Protein AF-A0A3D4NUA6-F1 (afdb_monomer_lite)

Foldseek 3Di:
DLDPDDDPVNLVPDDPVVVVLVVLCLDLVSLLVCVLVVVVVVVCVVLVVCVVVVPVVSVVVCVVVVVVVVVVQVCCCVPPPDHSVCCCPVPVSNLSSVVSSLSRVQADDDPQPLLGGAQDPDDDVVCVSVLVCSRVSQCVVVVVDHSVCSVVVCVVCVVVSCVSNVNRD

Sequence (169 aa):
PESRYLSAEQWQGRSLFEQGLHWLNKTVLGRFALGAPLALLALAREELQRLQAVERQAWLMWLSHGALTLLMLAFIARYSVLPVWHYLLLISVPALSIAMIRSYYEHRPHVAPEQRTVINEAAWPWRWLFLNLNLHLVHHDLPGLPWYDLPRAYHARREQWLARSGGFL

Secondary structure (DSSP, 8-state):
-------HHHHHTS-HHHHHHHHHTTSHHHHHHHHHHHHHHHHHHHHHHHHHTT-HHHHHHHHHHHHHHHHHHHHHHHH-SS-HHHIIIIIIHHHHHHHHHHTSS-B---SSGGGSB------HHHHHHTTTGGGHHHHHH-TTS-TTTHHHHHHHTHHHHHHHTTS--

pLDDT: mean 92.11, std 7.34, range [41.5, 98.31]

Radius of gyration: 19.27 Å; chains: 1; bounding box: 49×38×49 Å

Structure (mmCIF, N/CA/C/O backbone):
data_AF-A0A3D4NUA6-F1
#
_entry.id   AF-A0A3D4NUA6-F1
#
loop_
_atom_site.group_PDB
_atom_site.id
_atom_site.type_symbol
_atom_site.label_atom_id
_atom_site.label_alt_id
_atom_site.label_comp_id
_atom_site.label_asym_id
_atom_site.label_entity_id
_atom_site.label_seq_id
_atom_site.pdbx_PDB_ins_code
_atom_site.Cartn_x
_atom_site.Cartn_y
_atom_site.Cartn_z
_atom_site.occupancy
_atom_site.B_iso_or_equiv
_atom_site.auth_seq_id
_atom_site.auth_comp_id
_atom_site.auth_asym_id
_atom_site.auth_atom_id
_atom_site.pdbx_PDB_model_num
ATOM 1 N N . PRO A 1 1 ? -0.016 -5.261 10.899 1.00 41.50 1 PRO A N 1
ATOM 2 C CA . PRO A 1 1 ? -0.532 -4.055 11.590 1.00 41.50 1 PRO A CA 1
ATOM 3 C C . PRO A 1 1 ? -1.217 -3.097 10.592 1.00 41.50 1 PRO A C 1
ATOM 5 O O . PRO A 1 1 ? -0.611 -2.142 10.121 1.00 41.50 1 PRO A O 1
ATOM 8 N N . GLU A 1 2 ? -2.471 -3.374 10.217 1.00 43.09 2 GLU A N 1
ATOM 9 C CA . GLU A 1 2 ? -3.223 -2.521 9.270 1.00 43.09 2 GLU A CA 1
ATOM 10 C C . GLU A 1 2 ? -3.853 -1.285 9.934 1.00 43.09 2 GLU A C 1
ATOM 12 O O . GLU A 1 2 ? -4.272 -0.337 9.267 1.00 43.09 2 GLU A O 1
ATOM 17 N N . SER A 1 3 ? -3.882 -1.254 11.264 1.00 55.44 3 SER A N 1
ATOM 18 C CA . SER A 1 3 ? -4.504 -0.186 12.030 1.00 55.44 3 SER A CA 1
ATOM 19 C C . SER A 1 3 ? -3.514 0.924 12.380 1.00 55.44 3 SER A C 1
ATOM 21 O O . SER A 1 3 ? -2.679 0.773 13.270 1.00 55.44 3 SER A O 1
ATOM 23 N N . ARG A 1 4 ? -3.661 2.083 11.732 1.00 68.56 4 ARG A N 1
ATOM 24 C CA . ARG A 1 4 ? -2.935 3.330 12.051 1.00 68.56 4 ARG A CA 1
ATOM 25 C C . ARG A 1 4 ? -3.572 4.089 13.222 1.00 68.56 4 ARG A C 1
ATOM 27 O O . ARG A 1 4 ? -3.678 5.314 13.181 1.00 68.56 4 ARG A O 1
ATOM 34 N N . TYR A 1 5 ? -4.077 3.367 14.222 1.00 77.44 5 TYR A N 1
ATOM 35 C CA . TYR A 1 5 ? -4.707 3.999 15.376 1.00 77.44 5 TYR A CA 1
ATOM 36 C C . TYR A 1 5 ? -3.646 4.615 16.275 1.00 77.44 5 TYR A C 1
ATOM 38 O O . TYR A 1 5 ? -2.601 4.020 16.522 1.00 77.44 5 TYR A O 1
ATOM 46 N N . LEU A 1 6 ? -3.947 5.817 16.747 1.00 82.56 6 LEU A N 1
ATOM 47 C CA . LEU A 1 6 ? -3.181 6.495 17.775 1.00 82.56 6 LEU A CA 1
ATOM 48 C C . LEU A 1 6 ? -4.034 6.494 19.037 1.00 82.56 6 LEU A C 1
ATOM 50 O O . LEU A 1 6 ? -5.210 6.865 18.977 1.00 82.56 6 LEU A O 1
ATOM 54 N N . SER A 1 7 ? -3.459 6.068 20.160 1.00 85.69 7 SER A N 1
ATOM 55 C CA . SER A 1 7 ? -4.090 6.283 21.461 1.00 85.69 7 SER A CA 1
ATOM 56 C C . SER A 1 7 ? -4.147 7.783 21.774 1.00 85.69 7 SER A C 1
ATOM 58 O O . SER A 1 7 ? -3.407 8.582 21.192 1.00 85.69 7 SER A O 1
ATOM 60 N N . ALA A 1 8 ? -5.016 8.179 22.707 1.00 87.00 8 ALA A N 1
ATOM 61 C CA . ALA A 1 8 ? -5.093 9.570 23.152 1.00 87.00 8 ALA A CA 1
ATOM 62 C C . ALA A 1 8 ? -3.735 10.074 23.674 1.00 87.00 8 ALA A C 1
ATOM 64 O O . ALA A 1 8 ? -3.313 11.176 23.334 1.00 87.00 8 ALA A O 1
ATOM 65 N N . GLU A 1 9 ? -3.013 9.229 24.410 1.00 88.75 9 GLU A N 1
ATOM 66 C CA . GLU A 1 9 ? -1.667 9.507 24.923 1.00 88.75 9 GLU A CA 1
ATOM 67 C C . GLU A 1 9 ? -0.660 9.723 23.783 1.00 88.75 9 GLU A C 1
ATOM 69 O O . GLU A 1 9 ? 0.061 10.719 23.760 1.00 88.75 9 GLU A O 1
ATOM 74 N N . GLN A 1 10 ? -0.655 8.836 22.780 1.00 89.31 10 GLN A N 1
ATOM 75 C CA . GLN A 1 10 ? 0.208 8.968 21.602 1.00 89.31 10 GLN A CA 1
ATOM 76 C C . GLN A 1 10 ? -0.119 10.213 20.776 1.00 89.31 10 GLN A C 1
ATOM 78 O O . GLN A 1 10 ? 0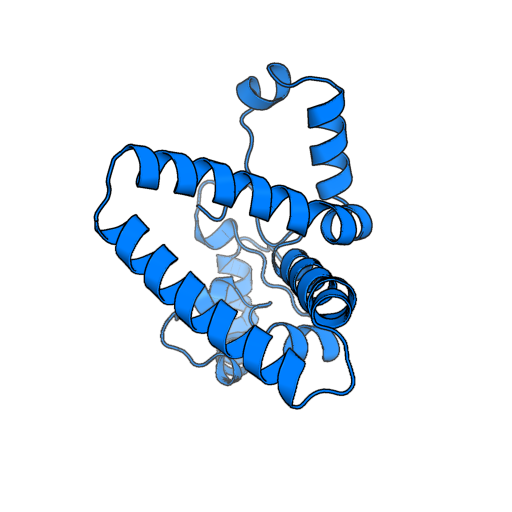.766 10.768 20.129 1.00 89.31 10 GLN A O 1
ATOM 83 N N . TRP A 1 11 ? -1.385 10.633 20.747 1.00 89.62 11 TRP A N 1
ATOM 84 C CA . TRP A 1 11 ? -1.797 11.858 20.072 1.00 89.62 11 TRP A CA 1
ATOM 85 C C . TRP A 1 11 ? -1.315 13.103 20.821 1.00 89.62 11 TRP A C 1
ATOM 87 O O . TRP A 1 11 ? -0.727 13.991 20.209 1.00 89.62 11 TRP A O 1
ATOM 97 N N . GLN A 1 12 ? -1.514 13.147 22.141 1.00 91.25 12 GLN A N 1
ATOM 98 C CA . GLN A 1 12 ? -1.099 14.268 22.989 1.00 91.25 12 GLN A CA 1
ATOM 99 C C . GLN A 1 12 ? 0.425 14.437 23.034 1.00 91.25 12 GLN A C 1
ATOM 101 O O . GLN A 1 12 ? 0.907 15.564 23.093 1.00 91.25 12 GLN A O 1
ATOM 106 N N . GLY A 1 13 ? 1.184 13.341 22.944 1.00 90.94 13 GLY A N 1
ATOM 107 C CA . GLY A 1 13 ? 2.649 13.371 22.894 1.00 90.94 13 GLY A CA 1
ATOM 108 C C . GLY A 1 13 ? 3.253 13.820 21.555 1.00 90.94 13 GLY A C 1
ATOM 109 O O . GLY A 1 13 ? 4.472 13.948 21.462 1.00 90.94 13 GLY A O 1
ATOM 110 N N . ARG A 1 14 ? 2.444 14.039 20.508 1.00 91.50 14 ARG A N 1
ATOM 111 C CA . ARG A 1 14 ? 2.922 14.455 19.177 1.00 91.50 14 ARG A CA 1
ATOM 112 C C . ARG A 1 14 ? 2.960 15.966 19.023 1.00 91.50 14 ARG A C 1
ATOM 114 O O . ARG A 1 14 ? 2.077 16.680 19.497 1.00 91.50 14 ARG A O 1
ATOM 121 N N . SER A 1 15 ? 3.931 16.437 18.249 1.00 93.44 15 SER A N 1
ATOM 122 C CA . SER A 1 15 ? 4.027 17.847 17.866 1.00 93.44 15 SER A CA 1
ATOM 123 C C . SER A 1 15 ? 2.818 18.299 17.035 1.00 93.44 15 SER A C 1
ATOM 125 O O . SER A 1 15 ? 2.184 17.499 16.341 1.00 93.44 15 SER A O 1
ATOM 127 N N . LEU A 1 16 ? 2.527 19.605 17.039 1.00 91.81 16 LEU A N 1
ATOM 128 C CA . LEU A 1 16 ? 1.453 20.185 16.217 1.00 91.81 16 LEU A CA 1
ATOM 129 C C . LEU A 1 16 ? 1.632 19.878 14.722 1.00 91.81 16 LEU A C 1
ATOM 131 O O . LEU A 1 16 ? 0.654 19.656 14.012 1.00 91.81 16 LEU A O 1
ATOM 135 N N . PHE A 1 17 ? 2.881 19.805 14.256 1.00 92.69 17 PHE A N 1
ATOM 136 C CA . PHE A 1 17 ? 3.202 19.425 12.883 1.00 92.69 17 PHE A CA 1
ATOM 137 C C . PHE A 1 17 ? 2.781 17.983 12.570 1.00 92.69 17 PHE A C 1
ATOM 139 O O . PHE A 1 17 ? 2.104 17.736 11.573 1.00 92.69 17 PHE A O 1
ATOM 146 N N . GLU A 1 18 ? 3.126 17.025 13.433 1.00 90.00 18 GLU A N 1
ATOM 147 C CA . GLU A 1 18 ? 2.739 15.624 13.245 1.00 90.00 18 GLU A CA 1
ATOM 148 C C . GLU A 1 18 ? 1.225 15.434 13.330 1.00 90.00 18 GLU A C 1
ATOM 150 O O . GLU A 1 18 ? 0.655 14.684 12.538 1.00 90.00 18 GLU A O 1
ATOM 155 N N . GLN A 1 19 ? 0.564 16.123 14.262 1.00 90.88 19 GLN A N 1
ATOM 156 C CA . GLN A 1 19 ? -0.894 16.125 14.352 1.00 90.88 19 GLN A CA 1
ATOM 157 C C . GLN A 1 19 ? -1.523 16.665 13.058 1.00 90.88 19 GLN A C 1
ATOM 159 O O . GLN A 1 19 ? -2.429 16.035 12.509 1.00 90.88 19 GLN A O 1
ATOM 164 N N . GLY A 1 20 ? -1.002 17.773 12.520 1.00 92.38 20 GLY A N 1
ATOM 165 C CA . GLY A 1 20 ? -1.422 18.331 11.233 1.00 92.38 20 GLY A CA 1
ATOM 166 C C . GLY A 1 20 ? -1.222 17.359 10.067 1.00 92.38 20 GLY A C 1
ATOM 167 O O . GLY A 1 20 ? -2.115 17.197 9.237 1.00 92.38 20 GLY A O 1
ATOM 168 N N . LEU A 1 21 ? -0.098 16.640 10.041 1.00 91.19 21 LEU A N 1
ATOM 169 C CA . LEU A 1 21 ? 0.196 15.636 9.020 1.00 91.19 21 LEU A CA 1
ATOM 170 C C . LEU A 1 21 ? -0.794 14.462 9.065 1.00 91.19 21 LEU A C 1
ATOM 172 O O . LEU A 1 21 ? -1.287 14.021 8.025 1.00 91.19 21 LEU A O 1
ATOM 176 N N . HIS A 1 22 ? -1.138 13.984 10.265 1.00 88.81 22 HIS A N 1
ATOM 177 C CA . HIS A 1 22 ? -2.156 12.944 10.449 1.00 88.81 22 HIS A CA 1
ATOM 178 C C . HIS A 1 22 ? -3.553 13.422 10.064 1.00 88.81 22 HIS A C 1
ATOM 180 O O . HIS A 1 22 ? -4.298 12.664 9.444 1.00 88.81 22 HIS A O 1
ATOM 186 N N . TRP A 1 23 ? -3.901 14.669 10.384 1.00 90.12 23 TRP A N 1
ATOM 187 C CA . TRP A 1 23 ? -5.151 15.287 9.945 1.00 90.12 23 TRP A CA 1
ATOM 188 C C . TRP A 1 23 ? -5.234 15.385 8.425 1.00 90.12 23 TRP A C 1
ATOM 190 O O . TRP A 1 23 ? -6.226 14.959 7.836 1.00 90.12 23 TRP A O 1
ATOM 200 N N . LEU A 1 24 ? -4.176 15.861 7.770 1.00 91.06 24 LEU A N 1
ATOM 201 C CA . LEU A 1 24 ? -4.134 15.955 6.316 1.00 91.06 24 LEU A CA 1
ATOM 202 C C . LEU A 1 24 ? -4.232 14.564 5.673 1.00 91.06 24 LEU A C 1
ATOM 204 O O . LEU A 1 24 ? -5.000 14.373 4.734 1.00 91.06 24 LEU A O 1
ATOM 208 N N . ASN A 1 25 ? -3.563 13.557 6.238 1.00 89.81 25 ASN A N 1
ATOM 209 C CA . ASN A 1 25 ? -3.645 12.160 5.797 1.00 89.81 25 ASN A CA 1
ATOM 210 C C . ASN A 1 25 ? -5.037 11.511 6.004 1.00 89.81 25 ASN A C 1
ATOM 212 O O . ASN A 1 25 ? -5.292 10.431 5.465 1.00 89.81 25 ASN A O 1
ATOM 216 N N . LYS A 1 26 ? -5.942 12.148 6.766 1.00 88.56 26 LYS A N 1
ATOM 217 C CA . LYS A 1 26 ? -7.371 11.791 6.855 1.00 88.56 26 LYS A CA 1
ATOM 218 C C . LYS A 1 26 ? -8.228 12.454 5.772 1.00 88.56 26 LYS A C 1
ATOM 220 O O . LYS A 1 26 ? -9.421 12.191 5.699 1.00 88.56 26 LYS A O 1
ATOM 225 N N . THR A 1 27 ? -7.658 13.249 4.876 1.00 91.38 27 THR A N 1
ATOM 226 C CA . THR A 1 27 ? -8.345 13.710 3.656 1.00 91.38 27 THR 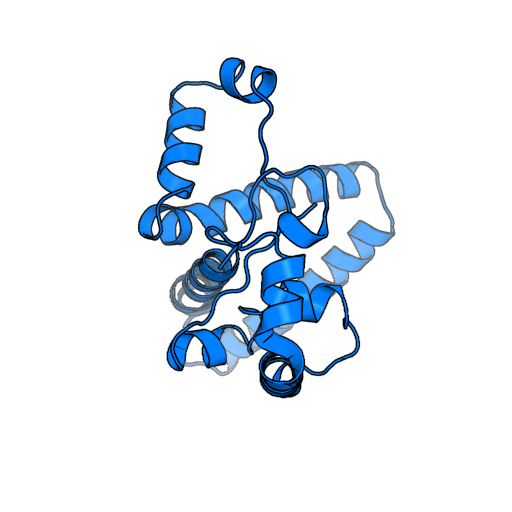A CA 1
ATOM 227 C C . THR A 1 27 ? -7.946 12.836 2.468 1.00 91.38 27 THR A C 1
ATOM 229 O O . THR A 1 27 ? -6.848 12.283 2.465 1.00 91.38 27 THR A O 1
ATOM 232 N N . VAL A 1 28 ? -8.796 12.713 1.443 1.00 89.50 28 VAL A N 1
ATOM 233 C CA . VAL A 1 28 ? -8.463 11.940 0.226 1.00 89.50 28 VAL A CA 1
ATOM 234 C C . VAL A 1 28 ? -7.213 12.504 -0.456 1.00 89.50 28 VAL A C 1
ATOM 236 O O . VAL A 1 28 ? -6.279 11.761 -0.750 1.00 89.50 28 VAL A O 1
ATOM 239 N N . LEU A 1 29 ? -7.161 13.825 -0.654 1.00 91.12 29 LEU A N 1
ATOM 240 C CA . LEU A 1 29 ? -6.029 14.494 -1.303 1.00 91.12 29 LEU A CA 1
ATOM 241 C C . LEU A 1 29 ? -4.747 14.374 -0.479 1.00 91.12 29 LEU A C 1
ATOM 243 O O . LEU A 1 29 ? -3.687 14.059 -1.017 1.00 91.12 29 LEU A O 1
ATOM 247 N N . GLY A 1 30 ? -4.838 14.565 0.836 1.00 92.19 30 GLY A N 1
ATOM 248 C CA . GLY A 1 30 ? -3.688 14.392 1.711 1.00 92.19 30 GLY A CA 1
ATOM 249 C C . GLY A 1 30 ? -3.230 12.938 1.785 1.00 92.19 30 GLY A C 1
ATOM 250 O O . GLY A 1 30 ? -2.031 12.690 1.774 1.00 92.19 30 GLY A O 1
ATOM 251 N N . ARG A 1 31 ? -4.142 11.959 1.764 1.00 90.88 31 ARG A N 1
ATOM 252 C CA . ARG A 1 31 ? -3.797 10.532 1.677 1.00 90.88 31 ARG A CA 1
ATOM 253 C C . ARG A 1 31 ? -3.096 10.193 0.365 1.00 90.88 31 ARG A C 1
ATOM 255 O O . ARG A 1 31 ? -2.138 9.425 0.381 1.00 90.88 31 ARG A O 1
ATOM 262 N N . PHE A 1 32 ? -3.542 10.771 -0.744 1.00 91.81 32 PHE A N 1
ATOM 263 C CA . PHE A 1 32 ? -2.911 10.603 -2.049 1.00 91.81 32 PHE A CA 1
ATOM 264 C C . PHE A 1 32 ? -1.493 11.198 -2.076 1.00 91.81 32 PHE A C 1
ATOM 266 O O . PHE A 1 32 ? -0.553 10.531 -2.502 1.00 91.81 32 PHE A O 1
ATOM 273 N N . ALA A 1 33 ? -1.308 12.418 -1.563 1.00 91.69 33 ALA A N 1
ATOM 274 C CA . ALA A 1 33 ? -0.012 13.100 -1.586 1.00 91.69 33 ALA A CA 1
ATOM 275 C C . ALA A 1 33 ? 0.980 12.571 -0.532 1.00 91.69 33 ALA A C 1
ATOM 277 O O . ALA A 1 33 ? 2.162 12.387 -0.813 1.00 91.69 33 ALA A O 1
ATOM 278 N N . LEU A 1 34 ? 0.510 12.324 0.693 1.00 91.06 34 LEU A N 1
ATOM 279 C CA . LEU A 1 34 ? 1.356 12.027 1.855 1.00 91.06 34 LEU A CA 1
ATOM 280 C C . LEU A 1 34 ? 1.342 10.561 2.262 1.00 91.06 34 LEU A C 1
ATOM 282 O O . LEU A 1 34 ? 2.247 10.115 2.965 1.00 91.06 34 LEU A O 1
ATOM 286 N N . GLY A 1 35 ? 0.335 9.797 1.840 1.00 89.00 35 GLY A N 1
ATOM 287 C CA . GLY A 1 35 ? 0.187 8.408 2.249 1.00 89.00 35 GLY A CA 1
ATOM 288 C C . GLY A 1 35 ? 1.386 7.552 1.853 1.00 89.00 35 GLY A C 1
ATOM 289 O O . GLY A 1 35 ? 1.874 6.784 2.680 1.00 89.00 35 GLY A O 1
ATOM 290 N N . ALA A 1 36 ? 1.870 7.715 0.618 1.00 90.56 36 ALA A N 1
ATOM 291 C CA . ALA A 1 36 ? 3.017 6.988 0.084 1.00 90.56 36 ALA A CA 1
ATOM 292 C C . ALA A 1 36 ? 4.316 7.343 0.837 1.00 90.56 36 ALA A C 1
ATOM 294 O O . ALA A 1 36 ? 4.924 6.433 1.403 1.00 90.56 36 ALA A O 1
ATOM 295 N N . PRO A 1 37 ? 4.711 8.631 0.954 1.00 91.19 37 PRO A N 1
ATOM 296 C CA . PRO A 1 37 ? 5.875 9.021 1.751 1.00 91.19 37 PRO A CA 1
ATOM 297 C C . PRO A 1 37 ? 5.817 8.527 3.200 1.00 91.19 37 PRO A C 1
ATOM 299 O O . PRO A 1 37 ? 6.794 7.983 3.705 1.00 91.19 37 PRO A O 1
ATOM 302 N N . LEU A 1 38 ? 4.666 8.656 3.868 1.00 89.81 38 LEU A N 1
ATOM 303 C CA . LEU A 1 38 ? 4.495 8.200 5.249 1.00 89.81 38 LEU A CA 1
ATOM 304 C C . LEU A 1 38 ? 4.659 6.684 5.394 1.00 89.81 38 LEU A C 1
ATOM 306 O O . LEU A 1 38 ? 5.305 6.227 6.336 1.00 89.81 38 LEU A O 1
ATOM 310 N N . ALA A 1 39 ? 4.083 5.909 4.472 1.00 88.69 39 ALA A N 1
ATOM 311 C CA . ALA A 1 39 ? 4.200 4.456 4.476 1.00 88.69 39 ALA A CA 1
ATOM 312 C C . ALA A 1 39 ? 5.644 4.004 4.219 1.00 88.69 39 ALA A C 1
ATOM 314 O O . ALA A 1 39 ? 6.141 3.137 4.932 1.00 88.69 39 ALA A O 1
ATOM 315 N N . LEU A 1 40 ? 6.332 4.628 3.258 1.00 91.44 40 LEU A N 1
ATOM 316 C CA . LEU A 1 40 ? 7.731 4.331 2.953 1.00 91.44 40 LEU A CA 1
ATOM 317 C C . LEU A 1 40 ? 8.661 4.691 4.113 1.00 91.44 40 LEU A C 1
ATOM 319 O O . LEU A 1 40 ? 9.561 3.921 4.422 1.00 91.44 40 LEU A O 1
ATOM 323 N N . LEU A 1 41 ? 8.432 5.819 4.793 1.00 92.19 41 LEU A N 1
ATOM 324 C CA . LEU A 1 41 ? 9.211 6.196 5.975 1.00 92.19 41 LEU A CA 1
ATOM 325 C C . LEU A 1 41 ? 9.005 5.219 7.136 1.00 92.19 41 LEU A C 1
ATOM 327 O O . LEU A 1 41 ? 9.965 4.890 7.830 1.00 92.19 41 LEU A O 1
ATOM 331 N N . ALA A 1 42 ? 7.771 4.759 7.358 1.00 90.12 42 ALA A N 1
ATOM 332 C CA . ALA A 1 42 ? 7.484 3.750 8.374 1.00 90.12 42 ALA A CA 1
ATOM 333 C C . ALA A 1 42 ? 8.179 2.419 8.045 1.00 90.12 42 ALA A C 1
ATOM 335 O O . ALA A 1 42 ? 8.901 1.895 8.890 1.00 90.12 42 ALA A O 1
ATOM 336 N N . LEU A 1 43 ? 8.041 1.948 6.800 1.00 92.56 43 LEU A N 1
ATOM 337 C CA . LEU A 1 43 ? 8.702 0.742 6.300 1.00 92.56 43 LEU A CA 1
ATOM 338 C C . LEU A 1 43 ? 10.226 0.842 6.431 1.00 92.56 43 LEU A C 1
ATOM 340 O O . LEU A 1 43 ? 10.857 -0.066 6.954 1.00 92.56 43 LEU A O 1
ATOM 344 N N . ALA A 1 44 ? 10.822 1.956 6.000 1.00 94.50 44 ALA A N 1
ATOM 345 C CA . ALA A 1 44 ? 12.267 2.151 6.042 1.00 94.50 44 ALA A CA 1
ATOM 346 C C . ALA A 1 44 ? 12.816 2.101 7.474 1.00 94.50 44 ALA A C 1
ATOM 348 O O . ALA A 1 44 ? 13.887 1.545 7.693 1.00 94.50 44 ALA A O 1
ATOM 349 N N . ARG A 1 45 ? 12.090 2.657 8.454 1.00 94.94 45 ARG A N 1
ATOM 350 C CA . ARG A 1 45 ? 12.491 2.599 9.869 1.00 94.94 45 ARG A CA 1
ATOM 351 C C . ARG A 1 45 ? 12.441 1.176 10.415 1.00 94.94 45 ARG A C 1
ATOM 353 O O . ARG A 1 45 ? 13.406 0.751 11.040 1.00 94.94 45 ARG A O 1
ATOM 360 N N . GLU A 1 46 ? 11.340 0.466 10.176 1.00 92.94 46 GLU A N 1
ATOM 361 C CA . GLU A 1 46 ? 11.156 -0.918 10.632 1.00 92.94 46 GLU A CA 1
ATOM 362 C C . GLU A 1 46 ? 12.210 -1.842 10.011 1.00 92.94 46 GLU A C 1
ATOM 364 O O . GLU A 1 46 ? 12.916 -2.563 10.709 1.00 92.94 46 GLU A O 1
ATOM 369 N N . GLU A 1 47 ? 12.404 -1.751 8.700 1.00 95.12 47 GLU A N 1
ATOM 370 C CA . GLU A 1 47 ? 13.353 -2.597 7.983 1.00 95.12 47 GLU A CA 1
ATOM 371 C C . GLU A 1 47 ? 14.811 -2.262 8.314 1.00 95.12 47 GLU A C 1
ATOM 373 O O . GLU A 1 47 ? 15.634 -3.168 8.436 1.00 95.12 47 GLU A O 1
ATOM 378 N N . LEU A 1 48 ? 15.144 -0.987 8.551 1.00 95.88 48 LEU A N 1
ATOM 379 C CA . LEU A 1 48 ? 16.476 -0.610 9.022 1.00 95.88 48 LEU A CA 1
ATOM 380 C C . LEU A 1 48 ? 16.787 -1.245 10.382 1.00 95.88 48 LEU A C 1
ATOM 382 O O . LEU A 1 48 ? 17.881 -1.778 10.557 1.00 95.88 48 LEU A O 1
ATOM 386 N N . GLN A 1 49 ? 15.834 -1.234 11.319 1.00 96.25 49 GLN A N 1
ATOM 387 C CA . GLN A 1 49 ? 16.003 -1.878 12.626 1.00 96.25 49 GLN A CA 1
ATOM 388 C C . GLN A 1 49 ? 16.252 -3.384 12.480 1.00 96.25 49 GLN A C 1
ATOM 390 O O . GLN A 1 49 ? 17.170 -3.918 13.099 1.00 96.25 49 GLN A O 1
ATOM 395 N N . ARG A 1 50 ? 15.495 -4.059 11.609 1.00 96.31 50 ARG A N 1
ATOM 396 C CA . ARG A 1 50 ? 15.656 -5.497 11.337 1.00 96.31 50 ARG A CA 1
ATOM 397 C C . ARG A 1 50 ? 17.004 -5.833 10.695 1.00 96.31 50 ARG A C 1
ATOM 399 O O . ARG A 1 50 ? 17.651 -6.811 11.069 1.00 96.31 50 ARG A O 1
ATOM 406 N N . LEU A 1 51 ? 17.465 -5.007 9.754 1.00 95.56 51 LEU A N 1
ATOM 407 C CA . LEU A 1 51 ? 18.778 -5.166 9.121 1.00 95.56 51 LEU A CA 1
ATOM 408 C C . LEU A 1 51 ? 19.924 -4.921 10.112 1.00 95.56 51 LEU A C 1
ATOM 410 O O . LEU A 1 51 ? 20.897 -5.679 10.107 1.00 95.56 51 LEU A O 1
ATOM 414 N N . GLN A 1 52 ? 19.796 -3.912 10.982 1.00 96.56 52 GLN A N 1
ATOM 415 C CA . GLN A 1 52 ? 20.743 -3.625 12.068 1.00 96.56 52 GLN A CA 1
ATOM 416 C C . GLN A 1 52 ? 20.795 -4.752 13.104 1.00 96.56 52 GLN A C 1
ATOM 418 O O . GLN A 1 52 ? 21.871 -5.070 13.603 1.00 96.56 52 GLN A O 1
ATOM 423 N N . ALA A 1 53 ? 19.660 -5.399 13.375 1.00 96.75 53 ALA A N 1
ATOM 424 C CA . ALA A 1 53 ? 19.575 -6.605 14.196 1.00 96.75 53 ALA A CA 1
ATOM 425 C C . ALA A 1 53 ? 20.126 -7.866 13.494 1.00 96.75 53 ALA A C 1
ATOM 427 O O . ALA A 1 53 ? 20.104 -8.952 14.070 1.00 96.75 53 ALA A O 1
ATOM 428 N N . VAL A 1 54 ? 20.637 -7.735 12.261 1.00 95.25 54 VAL A N 1
ATOM 429 C CA . VAL A 1 54 ? 21.208 -8.823 11.450 1.00 95.25 54 VAL A CA 1
ATOM 430 C C . VAL A 1 54 ? 20.205 -9.964 11.248 1.00 95.25 54 VAL A C 1
ATOM 432 O O . VAL A 1 54 ? 20.549 -11.145 11.175 1.00 95.25 54 VAL A O 1
ATOM 435 N N . GLU A 1 55 ? 18.924 -9.621 11.109 1.00 97.25 55 GLU A N 1
ATOM 436 C CA . GLU A 1 55 ? 17.905 -10.609 10.789 1.00 97.25 55 GLU A CA 1
ATOM 437 C C . GLU A 1 55 ? 18.151 -11.181 9.391 1.00 97.25 55 GLU A C 1
ATOM 439 O O . GLU A 1 55 ? 17.989 -10.505 8.371 1.00 97.25 55 GLU A O 1
ATOM 444 N N . ARG A 1 56 ? 18.503 -12.470 9.325 1.00 96.25 56 ARG A N 1
ATOM 445 C CA . ARG A 1 56 ? 18.785 -13.162 8.057 1.00 96.25 56 ARG A CA 1
ATOM 446 C C . ARG A 1 56 ? 17.634 -13.036 7.058 1.00 96.25 56 ARG A C 1
ATOM 448 O O . ARG A 1 56 ? 17.875 -12.883 5.864 1.00 96.25 56 ARG A O 1
ATOM 455 N N . GLN A 1 57 ? 16.392 -13.095 7.536 1.00 96.62 57 GLN A N 1
ATOM 456 C CA . GLN A 1 57 ? 15.211 -12.962 6.686 1.00 96.62 57 GLN A CA 1
ATOM 457 C C . GLN A 1 57 ? 15.122 -11.573 6.037 1.00 96.62 57 GLN A C 1
ATOM 459 O O . GLN A 1 57 ? 14.835 -11.495 4.843 1.00 96.62 57 GLN A O 1
ATOM 464 N N . ALA A 1 58 ? 15.393 -10.499 6.787 1.00 96.31 58 ALA A N 1
ATOM 465 C CA . ALA A 1 58 ? 15.378 -9.134 6.261 1.00 96.31 58 ALA A CA 1
ATOM 466 C C . ALA A 1 58 ? 16.459 -8.951 5.187 1.00 96.31 58 ALA A C 1
ATOM 468 O O . ALA A 1 58 ? 16.175 -8.457 4.099 1.00 96.31 58 ALA A O 1
ATOM 469 N N . TRP A 1 59 ? 17.673 -9.452 5.440 1.00 97.56 59 TRP A N 1
ATOM 470 C CA . TRP A 1 59 ? 18.760 -9.425 4.458 1.00 97.56 59 TRP A CA 1
ATOM 471 C C . TRP A 1 59 ? 18.427 -10.195 3.179 1.00 97.56 59 TRP A C 1
ATOM 473 O O . TRP A 1 59 ? 18.609 -9.667 2.085 1.00 97.56 59 TRP A O 1
ATOM 483 N N . LEU A 1 60 ? 17.903 -11.420 3.287 1.00 97.44 60 LEU A N 1
ATOM 484 C CA . LEU A 1 60 ? 17.506 -12.210 2.116 1.00 97.44 60 LEU A CA 1
ATOM 485 C C . LEU A 1 60 ? 16.411 -11.511 1.301 1.00 97.44 60 LEU A C 1
ATOM 487 O O . LEU A 1 60 ? 16.484 -11.472 0.070 1.00 97.44 60 LEU A O 1
ATOM 491 N N . MET A 1 61 ? 15.418 -10.933 1.979 1.00 96.88 61 MET A N 1
ATOM 492 C CA . MET A 1 61 ? 14.345 -10.186 1.331 1.00 96.88 61 MET A CA 1
ATOM 493 C C . MET A 1 61 ? 14.893 -8.957 0.596 1.00 96.88 61 MET A C 1
ATOM 495 O O . MET A 1 61 ? 14.651 -8.818 -0.599 1.00 96.88 61 MET A O 1
ATOM 499 N N . TRP A 1 62 ? 15.704 -8.118 1.244 1.00 97.31 62 TRP A N 1
ATOM 500 C CA . TRP A 1 62 ? 16.225 -6.899 0.618 1.00 97.31 62 TRP A CA 1
ATOM 501 C C . TRP A 1 62 ? 17.264 -7.155 -0.470 1.00 97.31 62 TRP A C 1
ATOM 503 O O . TRP A 1 62 ? 17.275 -6.437 -1.468 1.00 97.31 62 TRP A O 1
ATOM 513 N N . LEU A 1 63 ? 18.102 -8.187 -0.339 1.00 97.56 63 LEU A N 1
ATOM 514 C CA . LEU A 1 63 ? 19.043 -8.570 -1.395 1.00 97.56 63 LEU A CA 1
A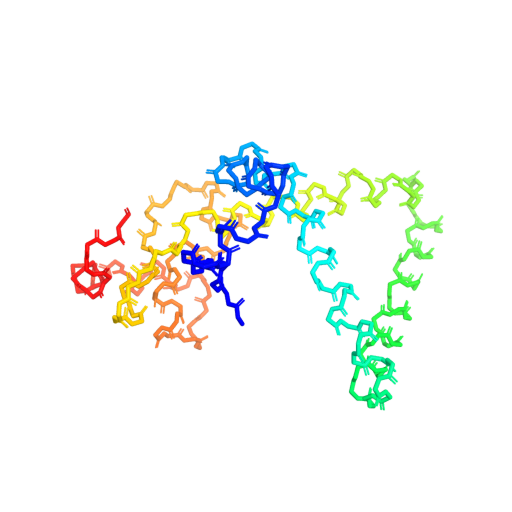TOM 515 C C . LEU A 1 63 ? 18.304 -9.084 -2.633 1.00 97.56 63 LEU A C 1
ATOM 517 O O . LEU A 1 63 ? 18.611 -8.662 -3.747 1.00 97.56 63 LEU A O 1
ATOM 521 N N . SER A 1 64 ? 17.307 -9.955 -2.447 1.00 98.00 64 SER A N 1
ATOM 522 C CA . SER A 1 64 ? 16.496 -10.457 -3.563 1.00 98.00 64 SER A CA 1
ATOM 523 C C . SER A 1 64 ? 15.667 -9.343 -4.207 1.00 98.00 64 SER A C 1
ATOM 525 O O . SER A 1 64 ? 15.696 -9.185 -5.428 1.00 98.00 64 SER A O 1
ATOM 527 N N . HIS A 1 65 ? 15.004 -8.509 -3.403 1.00 97.12 65 HIS A N 1
ATOM 528 C CA . HIS A 1 65 ? 14.256 -7.350 -3.881 1.00 97.12 65 HIS A CA 1
ATOM 529 C C . HIS A 1 65 ? 15.153 -6.352 -4.626 1.00 97.12 65 HIS A C 1
ATOM 531 O O . HIS A 1 65 ? 14.797 -5.899 -5.715 1.00 97.12 65 HIS A O 1
ATOM 537 N N . GLY A 1 66 ? 16.330 -6.041 -4.077 1.00 97.69 66 GLY A N 1
ATOM 538 C CA . GLY A 1 66 ? 17.309 -5.145 -4.686 1.00 97.69 66 GLY A CA 1
ATOM 539 C C . GLY A 1 66 ? 17.817 -5.675 -6.024 1.00 97.69 66 GLY A C 1
ATOM 540 O O . GLY A 1 66 ? 17.812 -4.939 -7.008 1.00 97.69 66 GLY A O 1
ATOM 541 N N . ALA A 1 67 ? 18.172 -6.960 -6.099 1.00 98.31 67 ALA A N 1
ATOM 542 C CA . ALA A 1 67 ? 18.624 -7.592 -7.337 1.00 98.31 67 ALA A CA 1
ATOM 543 C C . ALA A 1 67 ? 17.548 -7.554 -8.436 1.00 98.31 67 ALA A C 1
ATOM 545 O O . ALA A 1 67 ? 17.830 -7.144 -9.563 1.00 98.31 67 ALA A O 1
ATOM 546 N N . LEU A 1 68 ? 16.304 -7.922 -8.107 1.00 98.25 68 LEU A N 1
ATOM 547 C CA . LEU A 1 68 ? 15.188 -7.890 -9.058 1.00 98.25 68 LEU A CA 1
ATOM 548 C C . LEU A 1 68 ? 14.845 -6.462 -9.494 1.00 98.25 68 LEU A C 1
ATOM 550 O O . LEU A 1 68 ? 14.608 -6.218 -10.676 1.00 98.25 68 LEU A O 1
ATOM 554 N N . THR A 1 69 ? 14.869 -5.511 -8.560 1.00 97.06 69 THR A N 1
ATOM 555 C CA . THR A 1 69 ? 14.632 -4.095 -8.859 1.00 97.06 69 THR A CA 1
ATOM 556 C C . THR A 1 69 ? 15.710 -3.553 -9.789 1.00 97.06 69 THR A C 1
ATOM 558 O O . THR A 1 69 ? 15.382 -2.940 -10.799 1.00 97.06 69 THR A O 1
ATOM 561 N N . LEU A 1 70 ? 16.989 -3.824 -9.521 1.00 97.88 70 LEU A N 1
ATOM 562 C CA . LEU A 1 70 ? 18.085 -3.402 -10.395 1.00 97.88 70 LEU A CA 1
ATOM 563 C C . LEU A 1 70 ? 17.971 -4.015 -11.792 1.00 97.88 70 LEU A C 1
ATOM 565 O O . LEU A 1 70 ? 18.137 -3.298 -12.776 1.00 97.88 70 LEU A O 1
ATOM 569 N N . LEU A 1 71 ? 17.632 -5.304 -11.892 1.00 98.06 71 LEU A N 1
ATOM 570 C CA . LEU A 1 71 ? 17.409 -5.968 -13.176 1.00 98.06 71 LEU A CA 1
ATOM 571 C C . LEU A 1 71 ? 16.260 -5.310 -13.957 1.00 98.06 71 LEU A C 1
ATOM 573 O O . LEU A 1 71 ? 16.410 -5.014 -15.142 1.00 98.06 71 LEU A O 1
ATOM 577 N N . MET A 1 72 ? 15.138 -5.032 -13.290 1.00 96.69 72 MET A N 1
ATOM 578 C CA . MET A 1 72 ? 13.993 -4.337 -13.883 1.00 96.69 72 MET A CA 1
ATOM 579 C C . MET A 1 72 ? 14.372 -2.924 -14.351 1.00 96.69 72 MET A C 1
ATOM 581 O O . MET A 1 72 ? 14.054 -2.544 -15.477 1.00 96.69 72 MET A O 1
ATOM 585 N N . LEU A 1 73 ? 15.068 -2.138 -13.522 1.00 96.56 73 LEU A N 1
ATOM 586 C CA . LEU A 1 73 ? 15.474 -0.775 -13.879 1.00 96.56 73 LEU A CA 1
ATOM 587 C C . LEU A 1 73 ? 16.505 -0.773 -15.016 1.00 96.56 73 LEU A C 1
ATOM 589 O O . LEU A 1 73 ? 16.424 0.083 -15.894 1.00 96.56 73 LEU A O 1
ATOM 593 N N . ALA A 1 74 ? 17.424 -1.742 -15.053 1.00 97.50 74 ALA A N 1
ATOM 594 C CA . ALA A 1 74 ? 18.363 -1.924 -16.159 1.00 97.50 74 ALA A CA 1
ATOM 595 C C . ALA A 1 74 ? 17.640 -2.298 -17.462 1.00 97.50 74 ALA A C 1
ATOM 597 O O . ALA A 1 74 ? 17.967 -1.767 -18.523 1.00 97.50 74 ALA A O 1
ATOM 598 N N . PHE A 1 75 ? 16.621 -3.158 -17.386 1.00 96.94 75 PHE A N 1
ATOM 599 C CA . PHE A 1 75 ? 15.772 -3.487 -18.529 1.00 96.94 75 PHE A CA 1
ATOM 600 C C . PHE A 1 75 ? 15.050 -2.243 -19.065 1.00 96.94 75 PHE A C 1
ATOM 602 O O . PHE A 1 75 ? 15.116 -1.961 -20.260 1.00 96.94 75 PHE A O 1
ATOM 609 N N . ILE A 1 76 ? 14.435 -1.448 -18.184 1.00 95.62 76 ILE A N 1
ATOM 610 C CA . ILE A 1 76 ? 13.793 -0.180 -18.560 1.00 95.62 76 ILE A CA 1
ATOM 611 C C . ILE A 1 76 ? 14.817 0.763 -19.195 1.00 95.62 76 ILE A C 1
ATOM 613 O O . ILE A 1 76 ? 14.573 1.271 -20.282 1.00 95.62 76 ILE A O 1
ATOM 617 N N . ALA A 1 77 ? 15.985 0.945 -18.577 1.00 96.62 77 ALA A N 1
ATOM 618 C CA . ALA A 1 77 ? 17.036 1.813 -19.105 1.00 96.62 77 ALA A CA 1
ATOM 619 C C . ALA A 1 77 ? 17.513 1.394 -20.504 1.00 96.62 77 ALA A C 1
ATOM 621 O O . ALA A 1 77 ? 17.887 2.245 -21.307 1.00 96.62 77 ALA A O 1
ATOM 622 N N . ARG A 1 78 ? 17.530 0.086 -20.791 1.00 97.00 78 ARG A N 1
ATOM 623 C CA . ARG A 1 78 ? 18.068 -0.457 -22.041 1.00 97.00 78 ARG A CA 1
ATOM 624 C C . ARG A 1 78 ? 17.059 -0.496 -23.185 1.00 97.00 78 ARG A C 1
ATOM 626 O O . ARG A 1 78 ? 17.482 -0.390 -24.341 1.00 97.00 78 ARG A O 1
ATOM 633 N N . TYR A 1 79 ? 15.782 -0.715 -22.872 1.00 97.00 79 TYR A N 1
ATOM 634 C CA . TYR A 1 79 ? 14.743 -1.031 -23.858 1.00 97.00 79 TYR A CA 1
ATOM 635 C C . TYR A 1 79 ? 13.569 -0.046 -23.878 1.00 97.00 79 TYR A C 1
ATOM 637 O O . TYR A 1 79 ? 12.773 -0.086 -24.812 1.00 97.00 79 TYR A O 1
ATOM 645 N N . SER A 1 80 ? 13.442 0.835 -22.885 1.00 95.00 80 SER A N 1
ATOM 646 C CA . SER A 1 80 ? 12.408 1.871 -22.863 1.00 95.00 80 SER A CA 1
ATOM 647 C C . SER A 1 80 ? 12.926 3.190 -23.426 1.00 95.00 80 SER A C 1
ATOM 649 O O . SER A 1 80 ? 14.095 3.536 -23.281 1.00 95.00 80 SER A O 1
ATOM 651 N N . VAL A 1 81 ? 12.018 3.972 -24.008 1.00 93.81 81 VAL A N 1
ATOM 652 C CA . VAL A 1 81 ? 12.264 5.383 -24.348 1.00 93.81 81 VAL A CA 1
ATOM 653 C C . VAL A 1 81 ? 12.262 6.258 -23.086 1.00 93.81 81 VAL A C 1
ATOM 655 O O . VAL A 1 81 ? 12.848 7.337 -23.071 1.00 93.81 81 VAL A O 1
ATOM 658 N N . LEU A 1 82 ? 11.613 5.801 -22.009 1.00 92.44 82 LEU A N 1
ATOM 659 C CA . LEU A 1 82 ? 11.509 6.546 -20.758 1.00 92.44 82 LEU A CA 1
ATOM 660 C C . LEU A 1 82 ? 12.762 6.345 -19.892 1.00 92.44 82 LEU A C 1
ATOM 662 O O . LEU A 1 82 ? 13.060 5.209 -19.515 1.00 92.44 82 LEU A O 1
ATOM 666 N N . PRO A 1 83 ? 13.449 7.430 -19.485 1.00 94.06 83 PRO A N 1
ATOM 667 C CA . PRO A 1 83 ? 14.508 7.347 -18.489 1.00 94.06 83 PRO A CA 1
ATOM 668 C C . PRO A 1 83 ? 13.997 6.751 -17.172 1.00 94.06 83 PRO A C 1
ATOM 670 O O . PRO A 1 83 ? 12.869 7.012 -16.753 1.00 94.06 83 PRO A O 1
ATOM 673 N N . VAL A 1 84 ? 14.866 6.025 -16.466 1.00 95.81 84 VAL A N 1
ATOM 674 C CA . VAL A 1 84 ? 14.533 5.338 -15.203 1.00 95.81 84 VAL A CA 1
ATOM 675 C C . VAL A 1 84 ? 13.892 6.274 -14.177 1.00 95.81 84 VAL A C 1
ATOM 677 O O . VAL A 1 84 ? 12.914 5.914 -13.526 1.00 95.81 84 VAL A O 1
ATOM 680 N N . TRP A 1 85 ? 14.396 7.501 -14.053 1.00 95.06 85 TRP A N 1
ATOM 681 C CA . TRP A 1 85 ? 13.853 8.462 -13.097 1.00 95.06 85 TRP A CA 1
ATOM 682 C C . TRP A 1 85 ? 12.424 8.909 -13.449 1.00 95.06 85 TRP A C 1
ATOM 684 O O . TRP A 1 85 ? 11.626 9.115 -12.538 1.00 95.06 85 TRP A O 1
ATOM 694 N N . HIS A 1 86 ? 12.060 8.989 -14.738 1.00 94.69 86 HIS A N 1
ATOM 695 C CA . HIS A 1 86 ? 10.677 9.264 -15.148 1.00 94.69 86 HIS A CA 1
ATOM 696 C C . HIS A 1 86 ? 9.765 8.104 -14.767 1.00 94.69 86 HIS A C 1
ATOM 698 O O . HIS A 1 86 ? 8.674 8.333 -14.262 1.00 94.69 86 HIS A O 1
ATOM 704 N N . TYR A 1 87 ? 10.212 6.863 -14.965 1.00 93.12 87 TYR A N 1
ATOM 705 C CA . TYR A 1 87 ? 9.450 5.692 -14.540 1.00 93.12 87 TYR A CA 1
ATOM 706 C C . TYR A 1 87 ? 9.186 5.720 -13.026 1.00 93.12 87 TYR A C 1
ATOM 708 O O . TYR A 1 87 ? 8.044 5.585 -12.589 1.00 93.12 87 TYR A O 1
ATOM 716 N N . LEU A 1 88 ? 10.215 5.989 -12.221 1.00 93.50 88 LEU A N 1
ATOM 717 C CA . LEU A 1 88 ? 10.066 6.060 -10.767 1.00 93.50 88 LEU A CA 1
ATOM 718 C C . LEU A 1 88 ? 9.118 7.193 -10.335 1.00 93.50 88 LEU A C 1
ATOM 720 O O . LEU A 1 88 ? 8.202 6.961 -9.547 1.00 93.50 88 LEU A O 1
ATOM 724 N N . LEU A 1 89 ? 9.303 8.407 -10.862 1.00 92.44 89 LEU A N 1
ATOM 725 C CA . LEU A 1 89 ? 8.532 9.575 -10.426 1.00 92.44 89 LEU A CA 1
ATOM 726 C C . LEU A 1 89 ? 7.118 9.637 -11.007 1.00 92.44 89 LEU A C 1
ATOM 728 O O . LEU A 1 89 ? 6.205 10.059 -10.307 1.00 92.44 89 LEU A O 1
ATOM 732 N N . LEU A 1 90 ? 6.925 9.253 -12.268 1.00 92.38 90 LEU A N 1
ATOM 733 C CA . LEU A 1 90 ? 5.649 9.421 -12.972 1.00 92.38 90 LEU A CA 1
ATOM 734 C C . LEU A 1 90 ? 4.792 8.157 -12.975 1.00 92.38 90 LEU A C 1
ATOM 736 O O . LEU A 1 90 ? 3.592 8.251 -13.213 1.00 92.38 90 LEU A O 1
ATOM 740 N N . ILE A 1 91 ? 5.380 6.987 -12.709 1.00 91.56 91 ILE A N 1
ATOM 741 C CA . ILE A 1 91 ? 4.651 5.714 -12.689 1.00 91.56 91 ILE A CA 1
ATOM 742 C C . ILE A 1 91 ? 4.633 5.141 -11.274 1.00 91.56 91 ILE A C 1
ATOM 744 O O . ILE A 1 91 ? 3.558 4.983 -10.698 1.00 91.56 91 ILE A O 1
ATOM 748 N N . SER A 1 92 ? 5.798 4.872 -10.676 1.00 91.50 92 SER A N 1
ATOM 749 C CA . SER A 1 92 ? 5.862 4.189 -9.375 1.00 91.50 92 SER A CA 1
ATOM 750 C C . SER A 1 92 ? 5.262 5.015 -8.234 1.00 91.50 92 SER A C 1
ATOM 752 O O .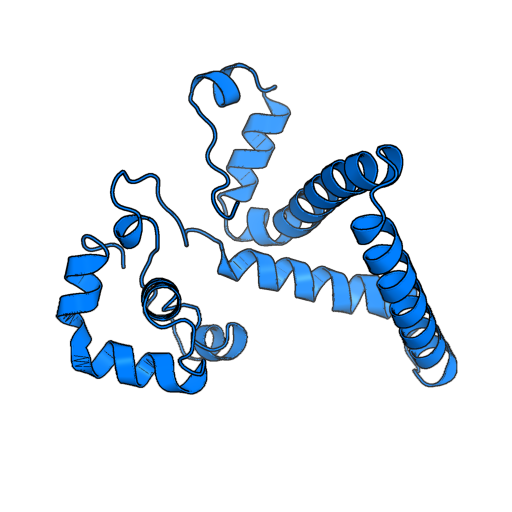 SER A 1 92 ? 4.472 4.482 -7.454 1.00 91.50 92 SER A O 1
ATOM 754 N N . VAL A 1 93 ? 5.591 6.309 -8.141 1.00 90.94 93 VAL A N 1
ATOM 755 C CA . VAL A 1 93 ? 5.058 7.179 -7.078 1.00 90.94 93 VAL A CA 1
ATOM 756 C C . VAL A 1 93 ? 3.535 7.352 -7.195 1.00 90.94 93 VAL A C 1
ATOM 758 O O . VAL A 1 93 ? 2.853 7.055 -6.213 1.00 90.94 93 VAL A O 1
ATOM 761 N N . PRO A 1 94 ? 2.955 7.726 -8.357 1.00 91.50 94 PRO A N 1
ATOM 762 C CA . PRO A 1 94 ? 1.505 7.807 -8.504 1.00 91.50 94 PRO A CA 1
ATOM 763 C C . PRO A 1 94 ? 0.800 6.474 -8.263 1.00 91.50 94 PRO A C 1
ATOM 765 O O . PRO A 1 94 ? -0.233 6.459 -7.600 1.00 91.50 94 PRO A O 1
ATOM 768 N N . ALA A 1 95 ? 1.360 5.350 -8.724 1.00 92.50 95 ALA A N 1
ATOM 769 C CA . ALA A 1 95 ? 0.790 4.031 -8.457 1.00 92.50 95 ALA A CA 1
ATOM 770 C C . ALA A 1 95 ? 0.719 3.738 -6.949 1.00 92.50 95 ALA A C 1
ATOM 772 O O . ALA A 1 95 ? -0.322 3.301 -6.453 1.00 92.50 95 ALA A O 1
ATOM 773 N N . LEU A 1 96 ? 1.785 4.043 -6.199 1.00 91.94 96 LEU A N 1
ATOM 774 C CA . LEU A 1 96 ? 1.790 3.888 -4.746 1.00 91.94 96 LEU A CA 1
ATOM 775 C C . LEU A 1 96 ? 0.785 4.839 -4.081 1.00 91.94 96 LEU A C 1
ATOM 777 O O . LEU A 1 96 ? 0.016 4.411 -3.225 1.00 91.94 96 LEU A O 1
ATOM 781 N N . SER A 1 97 ? 0.733 6.103 -4.503 1.00 91.81 97 SER A N 1
ATOM 782 C CA . SER A 1 97 ? -0.240 7.092 -4.022 1.00 91.81 97 SER A CA 1
ATOM 783 C C . SER A 1 97 ? -1.691 6.661 -4.253 1.00 91.81 97 SER A C 1
ATOM 785 O O . SER A 1 97 ? -2.525 6.815 -3.360 1.00 91.81 97 SER A O 1
ATOM 787 N N . ILE A 1 98 ? -2.001 6.068 -5.407 1.00 92.19 98 ILE A N 1
ATOM 788 C CA . ILE A 1 98 ? -3.323 5.500 -5.702 1.00 92.19 98 ILE A CA 1
ATOM 789 C C . ILE A 1 98 ? -3.605 4.299 -4.793 1.00 92.19 98 ILE A C 1
ATOM 791 O O . ILE A 1 98 ? -4.685 4.212 -4.209 1.00 92.19 98 ILE A O 1
ATOM 795 N N . ALA A 1 99 ? -2.632 3.404 -4.596 1.00 89.94 99 ALA A N 1
ATOM 796 C CA . ALA A 1 99 ? -2.787 2.257 -3.699 1.00 89.94 99 ALA A CA 1
ATOM 797 C C . ALA A 1 99 ? -3.099 2.683 -2.250 1.00 89.94 99 ALA A C 1
ATOM 799 O O . ALA A 1 99 ? -3.845 2.005 -1.540 1.00 89.94 99 ALA A O 1
ATOM 800 N N . MET A 1 100 ? -2.602 3.845 -1.815 1.00 89.75 100 MET A N 1
ATOM 801 C CA . MET A 1 100 ? -2.898 4.402 -0.492 1.00 89.75 100 MET A CA 1
ATOM 802 C C . MET A 1 100 ? -4.355 4.828 -0.301 1.00 89.75 100 MET A C 1
ATOM 804 O O . MET A 1 100 ? -4.800 4.894 0.852 1.00 89.75 100 MET A O 1
ATOM 808 N N . ILE A 1 101 ? -5.086 5.101 -1.389 1.00 88.19 101 ILE A N 1
ATOM 809 C CA . ILE A 1 101 ? -6.517 5.434 -1.356 1.00 88.19 101 ILE A CA 1
ATOM 810 C C . ILE A 1 101 ? -7.345 4.210 -0.960 1.00 88.19 101 ILE A C 1
ATOM 812 O O . ILE A 1 101 ? -8.323 4.377 -0.245 1.00 88.19 101 ILE A O 1
ATOM 816 N N . ARG A 1 102 ? -6.939 2.987 -1.329 1.00 86.88 102 ARG A N 1
ATOM 817 C CA . ARG A 1 102 ? -7.677 1.758 -0.975 1.00 86.88 102 ARG A CA 1
ATOM 818 C C . ARG A 1 102 ? -7.987 1.685 0.521 1.00 86.88 102 ARG A C 1
ATOM 820 O O . ARG A 1 102 ? -9.111 1.444 0.924 1.00 86.88 102 ARG A O 1
ATOM 827 N N . SER A 1 103 ? -6.973 1.979 1.330 1.00 81.69 103 SER A N 1
ATOM 828 C CA . SER A 1 103 ? -7.048 1.940 2.794 1.00 81.69 103 SER A CA 1
ATOM 829 C C . SER A 1 103 ? -7.540 3.241 3.431 1.00 81.69 103 SER A C 1
ATOM 831 O O . SER A 1 103 ? -7.367 3.460 4.635 1.00 81.69 103 SER A O 1
ATOM 833 N N . TYR A 1 104 ? -8.092 4.157 2.635 1.00 85.75 104 TYR A N 1
ATOM 834 C CA . TYR A 1 104 ? -8.700 5.385 3.123 1.00 85.75 104 TYR A CA 1
ATOM 835 C C . TYR A 1 104 ? -10.081 5.086 3.704 1.00 85.75 104 TYR A C 1
ATOM 837 O O . TYR A 1 104 ? -10.933 4.546 3.013 1.00 85.75 104 TYR A O 1
ATOM 845 N N . TYR A 1 105 ? -10.293 5.425 4.980 1.00 81.75 105 TYR A N 1
ATOM 846 C CA . TYR A 1 105 ? -11.536 5.133 5.717 1.00 81.75 105 TYR A CA 1
ATOM 847 C C . TYR A 1 105 ? -11.977 3.661 5.709 1.00 81.75 105 TYR A C 1
ATOM 849 O O . TYR A 1 105 ? -13.083 3.346 6.130 1.00 81.75 105 TYR A O 1
ATOM 857 N N . GLU A 1 106 ? -11.078 2.748 5.340 1.00 86.38 106 GLU A N 1
ATOM 858 C CA . GLU A 1 106 ? -11.345 1.309 5.333 1.00 86.38 106 GLU A CA 1
ATOM 859 C C . GLU A 1 106 ? -11.516 0.751 6.752 1.00 86.38 106 GLU A C 1
ATOM 861 O O . GLU A 1 106 ? -12.176 -0.265 6.945 1.00 86.38 106 GLU A O 1
ATOM 866 N N . HIS A 1 107 ? -10.955 1.444 7.753 1.00 88.94 107 HIS A N 1
ATOM 867 C CA . HIS A 1 107 ? -10.904 0.974 9.128 1.00 88.94 107 HIS A CA 1
ATOM 868 C C . HIS A 1 107 ? -11.409 1.991 10.165 1.00 88.94 107 HIS A C 1
ATOM 870 O O . HIS A 1 107 ? -10.965 3.141 10.184 1.00 88.94 107 HIS A O 1
ATOM 876 N N . ARG A 1 108 ? -12.238 1.537 11.117 1.00 89.06 108 ARG A N 1
ATOM 877 C CA . ARG A 1 108 ? -12.691 2.288 12.307 1.00 89.06 108 ARG A CA 1
ATOM 878 C C . ARG A 1 108 ? -12.297 1.581 13.613 1.00 89.06 108 ARG A C 1
ATOM 880 O O . ARG A 1 108 ? -12.302 0.350 13.648 1.00 89.06 108 ARG A O 1
ATOM 887 N N . PRO A 1 109 ? -11.962 2.313 14.692 1.00 87.88 109 PRO A N 1
ATOM 888 C CA . PRO A 1 109 ? -11.728 1.689 15.988 1.00 87.88 109 PRO A CA 1
ATOM 889 C C . PRO A 1 109 ? -12.999 0.974 16.453 1.00 87.88 109 PRO A C 1
ATOM 891 O O . PRO A 1 109 ? -14.051 1.597 16.575 1.00 87.88 109 PRO A O 1
ATOM 894 N N . HIS A 1 110 ? -12.905 -0.327 16.706 1.00 90.06 110 HIS A N 1
ATOM 895 C CA . HIS A 1 110 ? -14.013 -1.108 17.242 1.00 90.06 110 HIS A CA 1
ATOM 896 C C . HIS A 1 110 ? -13.495 -2.312 18.033 1.00 90.06 110 HIS A C 1
ATOM 898 O O . HIS A 1 110 ? -12.424 -2.841 17.729 1.00 90.06 110 HIS A O 1
ATOM 904 N N . VAL A 1 111 ? -14.240 -2.764 19.043 1.00 89.69 111 VAL A N 1
ATOM 905 C CA . VAL A 1 111 ? -13.855 -3.933 19.855 1.00 89.69 111 VAL A CA 1
ATOM 906 C C . VAL A 1 111 ? -13.885 -5.217 19.024 1.00 89.69 111 VAL A C 1
ATOM 908 O O . VAL A 1 111 ? -12.866 -5.899 18.930 1.00 89.69 111 VAL A O 1
ATOM 911 N N . ALA A 1 112 ? -15.000 -5.472 18.338 1.00 91.69 112 ALA A N 1
ATOM 912 C CA . ALA A 1 112 ? -15.187 -6.601 17.430 1.00 91.69 112 ALA A CA 1
ATOM 913 C C . ALA A 1 112 ? -14.380 -6.404 16.127 1.00 91.69 112 ALA A C 1
ATOM 915 O O . ALA A 1 112 ? -14.604 -5.385 15.461 1.00 91.69 112 ALA A O 1
ATOM 916 N N . PRO A 1 113 ? -13.451 -7.316 15.768 1.00 89.38 113 PRO A N 1
ATOM 917 C CA . PRO A 1 113 ? -12.616 -7.212 14.567 1.00 89.38 113 PRO A CA 1
ATOM 918 C C . PRO A 1 113 ? -13.400 -7.054 13.263 1.00 89.38 113 PRO A C 1
ATOM 920 O O . PRO A 1 113 ? -13.055 -6.212 12.441 1.00 89.38 113 PRO A O 1
ATOM 923 N N . GLU A 1 114 ? -14.486 -7.800 13.105 1.00 91.06 114 GLU A N 1
ATOM 924 C CA . GLU A 1 114 ? -15.350 -7.803 11.925 1.00 91.06 114 GLU A CA 1
ATOM 925 C C . GLU A 1 114 ? -16.059 -6.461 11.690 1.00 91.06 114 GLU A C 1
ATOM 927 O O . GLU A 1 114 ? -16.416 -6.129 10.565 1.00 91.06 114 GLU A O 1
ATOM 932 N N . GLN A 1 115 ? -16.196 -5.641 12.734 1.00 93.50 115 GLN A N 1
ATOM 933 C CA . GLN A 1 115 ? -16.793 -4.306 12.651 1.00 93.50 115 GLN A CA 1
ATOM 934 C C . GLN A 1 115 ? -15.748 -3.194 12.507 1.00 93.50 115 GLN A C 1
ATOM 936 O O . GLN A 1 115 ? -16.098 -2.009 12.516 1.00 93.50 115 GLN A O 1
ATOM 941 N N . ARG A 1 116 ? -14.459 -3.548 12.417 1.00 92.00 116 ARG A N 1
ATOM 942 C CA . ARG A 1 116 ? -13.387 -2.580 12.165 1.00 92.00 116 ARG A CA 1
ATOM 943 C C . ARG A 1 116 ? -13.301 -2.222 10.699 1.00 92.00 116 ARG A C 1
ATOM 945 O O . ARG A 1 116 ? -12.833 -1.130 10.423 1.00 92.00 116 ARG A O 1
ATOM 952 N N . THR A 1 117 ? -13.732 -3.094 9.796 1.00 91.38 117 THR A N 1
ATOM 953 C CA . THR A 1 117 ? -13.550 -2.950 8.350 1.00 91.38 117 THR A CA 1
ATOM 954 C C . THR A 1 117 ? -14.852 -2.540 7.672 1.00 91.38 117 THR A C 1
ATOM 956 O O . THR A 1 117 ? -15.903 -3.118 7.943 1.00 91.38 117 THR A O 1
ATOM 959 N N . VAL A 1 118 ? -14.782 -1.545 6.791 1.00 91.81 118 VAL A N 1
ATOM 960 C CA . VAL A 1 118 ? -15.928 -1.097 5.990 1.00 91.81 118 VAL A CA 1
ATOM 961 C C . VAL A 1 118 ? -16.251 -2.106 4.887 1.00 91.81 118 VAL A C 1
ATOM 963 O O . VAL A 1 118 ? -15.357 -2.720 4.302 1.00 91.81 118 VAL A O 1
ATOM 966 N N . ILE A 1 119 ? -17.531 -2.252 4.559 1.00 93.94 119 ILE A N 1
ATOM 967 C CA . ILE A 1 119 ? -17.967 -2.842 3.293 1.00 93.94 119 ILE A CA 1
ATOM 968 C C . ILE A 1 119 ? -18.250 -1.688 2.345 1.00 93.94 119 ILE A C 1
ATOM 970 O O . ILE A 1 119 ? -19.274 -1.050 2.480 1.00 93.94 119 ILE A O 1
ATOM 974 N N . ASN A 1 120 ? -17.394 -1.420 1.367 1.00 93.25 120 ASN A N 1
ATOM 975 C CA . ASN A 1 120 ? -17.620 -0.299 0.460 1.00 93.25 120 ASN A CA 1
ATOM 976 C C . ASN A 1 120 ? -18.299 -0.779 -0.832 1.00 93.25 120 ASN A C 1
ATOM 978 O O . ASN A 1 120 ? -17.688 -1.492 -1.628 1.00 93.25 120 ASN A O 1
ATOM 982 N N . GLU A 1 121 ? -19.545 -0.374 -1.085 1.00 93.56 121 GLU A N 1
ATOM 983 C CA . GLU A 1 121 ? -20.261 -0.632 -2.348 1.00 93.56 121 GLU A CA 1
ATOM 984 C C . GLU A 1 121 ? -19.818 0.344 -3.458 1.00 93.56 121 GLU A C 1
ATOM 986 O O . GLU A 1 121 ? -20.575 1.178 -3.952 1.00 93.56 121 GLU A O 1
ATOM 991 N N . ALA A 1 122 ? -18.547 0.243 -3.852 1.00 91.00 122 ALA A N 1
ATOM 992 C CA . ALA A 1 122 ? -17.913 1.199 -4.752 1.00 91.00 122 ALA A CA 1
ATOM 993 C C . ALA A 1 122 ? -18.407 1.109 -6.213 1.00 91.00 122 ALA A C 1
ATOM 995 O O . ALA A 1 122 ? -18.816 0.056 -6.708 1.00 91.00 122 ALA A O 1
ATOM 996 N N . ALA A 1 123 ? -18.281 2.214 -6.955 1.00 92.00 123 ALA A N 1
ATOM 997 C CA . ALA A 1 123 ? -18.537 2.247 -8.397 1.00 92.00 123 ALA A CA 1
ATOM 998 C C . ALA A 1 123 ? -17.501 1.431 -9.202 1.00 92.00 123 ALA A C 1
ATOM 1000 O O . ALA A 1 123 ? -16.409 1.111 -8.723 1.00 92.00 123 ALA A O 1
ATOM 1001 N N . TRP A 1 124 ? -17.831 1.125 -10.462 1.00 92.31 124 TRP A N 1
ATOM 1002 C CA . TRP A 1 124 ? -17.048 0.228 -11.323 1.00 92.31 124 TRP A CA 1
ATOM 1003 C C . TRP A 1 124 ? -15.546 0.562 -11.458 1.00 92.31 124 TRP A C 1
ATOM 1005 O O . TRP A 1 124 ? -14.766 -0.394 -11.434 1.00 92.31 124 TRP A O 1
ATOM 1015 N N . PRO A 1 125 ? -15.084 1.835 -11.531 1.00 93.38 125 PRO A N 1
ATOM 1016 C CA . PRO A 1 125 ? -13.655 2.103 -11.693 1.00 93.38 125 PRO A CA 1
ATOM 1017 C C . PRO A 1 125 ? -12.865 1.665 -10.461 1.00 93.38 125 PRO A C 1
ATOM 1019 O O . PRO A 1 125 ? -11.790 1.089 -10.577 1.00 93.38 125 PRO A O 1
ATOM 1022 N N . TRP A 1 126 ? -13.431 1.885 -9.273 1.00 90.81 126 TRP A N 1
ATOM 1023 C CA . TRP A 1 126 ? -12.808 1.553 -7.995 1.00 90.81 126 TRP A CA 1
ATOM 1024 C C . TRP A 1 126 ? -12.791 0.051 -7.740 1.00 90.81 126 TRP A C 1
ATOM 1026 O O . TRP A 1 126 ? -11.779 -0.487 -7.297 1.00 90.81 126 TRP A O 1
ATOM 1036 N N . ARG A 1 127 ? -13.890 -0.634 -8.074 1.00 91.94 127 ARG A N 1
ATOM 1037 C CA . ARG A 1 127 ? -13.976 -2.097 -7.989 1.00 91.94 127 ARG A CA 1
ATOM 1038 C C . ARG A 1 127 ? -12.938 -2.771 -8.873 1.00 91.94 127 ARG A C 1
ATOM 1040 O O . ARG A 1 127 ? -12.333 -3.750 -8.459 1.00 91.94 127 ARG A O 1
ATOM 1047 N N . TRP A 1 128 ? -12.714 -2.246 -10.074 1.00 92.88 128 TRP A N 1
ATOM 1048 C CA . TRP A 1 128 ? -11.694 -2.780 -10.968 1.00 92.88 128 TRP A CA 1
ATOM 1049 C C . TRP A 1 128 ? -10.279 -2.449 -10.478 1.00 92.88 128 TRP A C 1
ATOM 1051 O O . TRP A 1 128 ? -9.451 -3.345 -10.349 1.00 92.88 128 TRP A O 1
ATOM 1061 N N . LEU A 1 129 ? -10.028 -1.188 -10.116 1.00 92.62 129 LEU A N 1
ATOM 1062 C CA . LEU A 1 129 ? -8.723 -0.710 -9.654 1.00 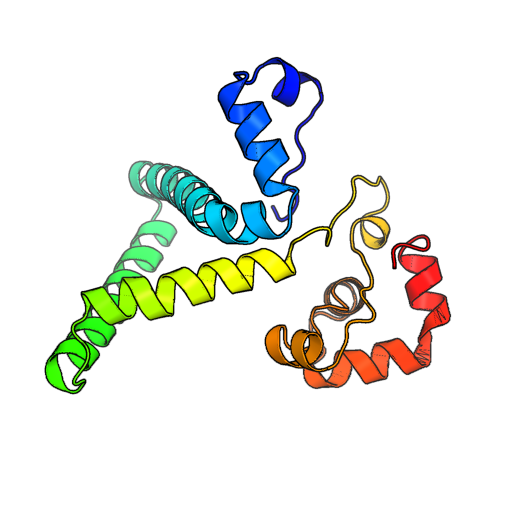92.62 129 LEU A CA 1
ATOM 1063 C C . LEU A 1 129 ? -8.226 -1.438 -8.396 1.00 92.62 129 LEU A C 1
ATOM 1065 O O . LEU A 1 129 ? -7.038 -1.726 -8.278 1.00 92.62 129 LEU A O 1
ATOM 1069 N N . PHE A 1 130 ? -9.132 -1.741 -7.466 1.00 92.38 130 PHE A N 1
ATOM 1070 C CA . PHE A 1 130 ? -8.819 -2.435 -6.217 1.00 92.38 130 PHE A CA 1
ATOM 1071 C C . PHE A 1 130 ? -9.241 -3.903 -6.220 1.00 92.38 130 PHE A C 1
ATOM 1073 O O . PHE A 1 130 ? -9.305 -4.510 -5.157 1.00 92.38 130 PHE A O 1
ATOM 1080 N N . LEU A 1 131 ? -9.515 -4.487 -7.391 1.00 93.94 131 LEU A N 1
ATOM 1081 C CA . LEU A 1 131 ? -9.795 -5.917 -7.543 1.00 93.94 131 LEU A CA 1
ATOM 1082 C C . LEU A 1 131 ? -10.908 -6.417 -6.597 1.00 93.94 131 LEU A C 1
ATOM 1084 O O . LEU A 1 131 ? -10.770 -7.429 -5.931 1.00 93.94 131 LEU A O 1
ATOM 1088 N N . ASN A 1 132 ? -12.015 -5.686 -6.487 1.00 95.00 132 ASN A N 1
ATOM 1089 C CA . ASN A 1 132 ? -13.124 -5.924 -5.552 1.00 95.00 132 ASN A CA 1
ATOM 1090 C C . ASN A 1 132 ? -12.744 -6.000 -4.054 1.00 95.00 132 ASN A C 1
ATOM 1092 O O . ASN A 1 132 ? -13.593 -6.351 -3.231 1.00 95.00 132 ASN A O 1
ATOM 1096 N N . LEU A 1 133 ? -11.517 -5.630 -3.665 1.00 92.25 133 LEU A N 1
ATOM 1097 C CA . LEU A 1 133 ? -11.093 -5.575 -2.260 1.00 92.25 133 LEU A CA 1
ATOM 1098 C C . LEU A 1 133 ? -11.794 -4.462 -1.472 1.00 92.25 133 LEU A C 1
ATOM 1100 O O . LEU A 1 133 ? -11.666 -4.415 -0.262 1.00 92.25 133 LEU A O 1
ATOM 1104 N N . ASN A 1 134 ? -12.621 -3.629 -2.113 1.00 91.81 134 ASN A N 1
ATOM 1105 C CA . ASN A 1 134 ? -13.597 -2.781 -1.420 1.00 91.81 134 ASN A CA 1
ATOM 1106 C C . ASN A 1 134 ? -14.571 -3.591 -0.531 1.00 91.81 134 ASN A C 1
ATOM 1108 O O . ASN A 1 134 ? -15.186 -3.033 0.372 1.00 91.81 134 ASN A O 1
ATOM 1112 N N . LEU A 1 135 ? -14.688 -4.905 -0.757 1.00 94.44 135 LEU A N 1
ATOM 1113 C CA . LEU A 1 135 ? -15.381 -5.865 0.106 1.00 94.44 135 LEU A CA 1
ATOM 1114 C C . LEU A 1 135 ? -14.404 -6.522 1.104 1.00 94.44 135 LEU A C 1
ATOM 1116 O O . LEU A 1 135 ? -14.410 -7.743 1.274 1.00 94.44 135 LEU A O 1
ATOM 1120 N N . HIS A 1 136 ? -13.539 -5.729 1.744 1.00 92.06 136 HIS A N 1
ATOM 1121 C CA . HIS A 1 136 ? -12.390 -6.216 2.526 1.00 92.06 136 HIS A CA 1
ATOM 1122 C C . HIS A 1 136 ? -12.796 -7.132 3.690 1.00 92.06 136 HIS A C 1
ATOM 1124 O O . HIS A 1 136 ? -12.107 -8.112 3.965 1.00 92.06 136 HIS A O 1
ATOM 1130 N N . LEU A 1 137 ? -13.963 -6.904 4.310 1.00 94.00 137 LEU A N 1
ATOM 1131 C CA . LEU A 1 137 ? -14.504 -7.817 5.328 1.00 94.00 137 LEU A CA 1
ATOM 1132 C C . LEU A 1 137 ? -14.775 -9.224 4.766 1.00 94.00 137 LEU A C 1
ATOM 1134 O O . LEU A 1 137 ? -14.455 -10.222 5.407 1.00 94.00 137 LEU A O 1
ATOM 1138 N N . VAL A 1 138 ? -15.326 -9.310 3.551 1.00 95.19 138 VAL A N 1
ATOM 1139 C CA . VAL A 1 138 ? -15.601 -10.592 2.882 1.00 95.19 138 VAL A CA 1
ATOM 1140 C C . VAL A 1 138 ? -14.292 -11.318 2.585 1.00 95.19 138 VAL A C 1
ATOM 1142 O O . VAL A 1 138 ? -14.206 -12.526 2.784 1.00 95.19 138 VAL A O 1
ATOM 1145 N N . HIS A 1 139 ? -13.261 -10.584 2.153 1.00 93.62 139 HIS A N 1
ATOM 1146 C CA . HIS A 1 139 ? -11.929 -11.148 1.934 1.00 93.62 139 HIS A CA 1
ATOM 1147 C C . HIS A 1 139 ? -11.292 -11.650 3.238 1.00 93.62 139 HIS A C 1
ATOM 1149 O O . HIS A 1 139 ? -10.719 -12.734 3.248 1.00 93.62 139 HIS A O 1
ATOM 1155 N N . HIS A 1 140 ? -11.432 -10.913 4.343 1.00 91.50 140 HIS A N 1
ATOM 1156 C CA . HIS A 1 140 ? -10.919 -11.342 5.645 1.00 91.50 140 HIS A CA 1
ATOM 1157 C C . HIS A 1 140 ? -11.525 -12.664 6.125 1.00 91.50 140 HIS A C 1
ATOM 1159 O O . HIS A 1 140 ? -10.801 -13.512 6.644 1.00 91.50 140 HIS A O 1
ATOM 1165 N N . ASP A 1 141 ? -12.832 -12.846 5.940 1.00 93.56 141 ASP A N 1
ATOM 1166 C CA . ASP A 1 141 ? -13.526 -14.077 6.329 1.00 93.56 141 ASP A CA 1
ATOM 1167 C C . ASP A 1 141 ? -13.316 -15.223 5.327 1.00 93.56 141 ASP A C 1
ATOM 1169 O O . ASP A 1 141 ? -13.365 -16.396 5.700 1.00 93.56 141 ASP A O 1
ATOM 1173 N N . LEU A 1 142 ? -13.087 -14.899 4.051 1.00 94.94 142 LEU A N 1
ATOM 1174 C CA . LEU A 1 142 ? -12.887 -15.854 2.960 1.00 94.94 142 LEU A CA 1
ATOM 1175 C C . LEU A 1 142 ? -11.547 -15.589 2.241 1.00 94.94 142 LEU A C 1
ATOM 1177 O O . LEU A 1 142 ? -11.544 -15.273 1.049 1.00 94.94 142 LEU A O 1
ATOM 1181 N N . PRO A 1 143 ? -10.390 -15.751 2.914 1.00 93.88 143 PRO A N 1
ATOM 1182 C CA . PRO A 1 143 ? -9.089 -15.343 2.370 1.00 93.88 143 PRO A CA 1
ATOM 1183 C C . PRO A 1 143 ? -8.666 -16.137 1.127 1.00 93.88 143 PRO A C 1
ATOM 1185 O O . PRO A 1 143 ? -7.895 -15.645 0.309 1.00 93.88 143 PRO A O 1
ATOM 1188 N N . GLY A 1 144 ? -9.181 -17.361 0.968 1.00 95.38 144 GLY A N 1
ATOM 1189 C CA . GLY A 1 144 ? -8.941 -18.202 -0.206 1.00 95.38 144 GLY A CA 1
ATOM 1190 C C . GLY A 1 144 ? -9.862 -17.912 -1.395 1.00 95.38 144 GLY A C 1
ATOM 1191 O O 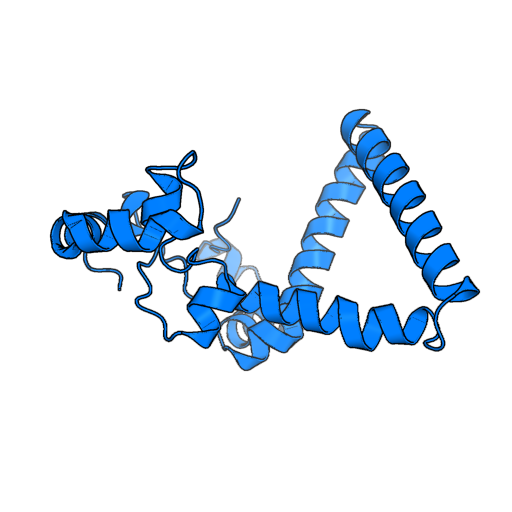. GLY A 1 144 ? -9.683 -18.521 -2.448 1.00 95.38 144 GLY A O 1
ATOM 1192 N N . LEU A 1 145 ? -10.859 -17.030 -1.248 1.00 96.56 145 LEU A N 1
ATOM 1193 C CA . LEU A 1 145 ? -11.771 -16.702 -2.338 1.00 96.56 145 LEU A CA 1
ATOM 1194 C C . LEU A 1 145 ? -11.071 -15.766 -3.337 1.00 96.56 145 LEU A C 1
ATOM 1196 O O . LEU A 1 145 ? -10.582 -14.707 -2.930 1.00 96.56 145 LEU A O 1
ATOM 1200 N N . PRO A 1 146 ? -11.039 -16.100 -4.641 1.00 96.12 146 PRO A N 1
ATOM 1201 C CA . PRO A 1 146 ? -10.483 -15.209 -5.643 1.00 96.12 146 PRO A CA 1
ATOM 1202 C C . PRO A 1 146 ? -11.193 -13.857 -5.650 1.00 96.12 146 PRO A C 1
ATOM 1204 O O . PRO A 1 146 ? -12.410 -13.752 -5.487 1.00 96.12 146 PRO A O 1
ATOM 1207 N N . TRP A 1 147 ? -10.424 -12.807 -5.904 1.00 94.94 147 TRP A N 1
ATOM 1208 C CA . TRP A 1 147 ? -10.893 -11.426 -5.831 1.00 94.94 147 TRP A CA 1
ATOM 1209 C C . TRP A 1 147 ? -12.078 -11.132 -6.776 1.00 94.94 147 TRP A C 1
ATOM 1211 O O . TRP A 1 147 ? -12.956 -10.327 -6.467 1.00 94.94 147 TRP A O 1
ATOM 1221 N N . TYR A 1 148 ? -12.161 -11.819 -7.919 1.00 95.25 148 TYR A N 1
ATOM 1222 C CA . TYR A 1 148 ? -13.266 -11.682 -8.875 1.00 95.25 148 TYR A CA 1
ATOM 1223 C C . TYR A 1 148 ? -14.568 -12.356 -8.409 1.00 95.25 148 TYR A C 1
ATOM 1225 O O . TYR A 1 148 ? -15.637 -12.002 -8.901 1.00 95.25 148 TYR A O 1
ATOM 1233 N N . ASP A 1 149 ? -14.506 -13.274 -7.439 1.00 97.00 149 ASP A N 1
ATOM 1234 C CA . ASP A 1 149 ? -15.669 -13.953 -6.858 1.00 97.00 149 ASP A CA 1
ATOM 1235 C C . ASP A 1 149 ? -16.245 -13.237 -5.624 1.00 97.00 149 ASP A C 1
ATOM 1237 O O . ASP A 1 149 ? -17.388 -13.508 -5.237 1.00 97.00 149 ASP A O 1
ATOM 1241 N N . LEU A 1 150 ? -15.506 -12.292 -5.026 1.00 96.56 150 LEU A N 1
ATOM 1242 C CA . LEU A 1 150 ? -15.951 -11.527 -3.852 1.00 96.56 150 LEU A CA 1
ATOM 1243 C C . LEU A 1 150 ? -17.336 -10.878 -4.037 1.00 96.56 150 LEU A C 1
ATOM 1245 O O . LEU A 1 150 ? -18.177 -11.045 -3.150 1.00 96.56 150 LEU A O 1
ATOM 1249 N N . PRO A 1 151 ? -17.649 -10.205 -5.168 1.00 96.62 151 PRO A N 1
ATOM 1250 C CA . PRO A 1 151 ? -18.965 -9.596 -5.352 1.00 96.62 151 PRO A CA 1
ATOM 1251 C C . PRO A 1 151 ? -20.097 -10.622 -5.323 1.00 96.62 151 PRO A C 1
ATOM 1253 O O . PRO A 1 151 ? -21.149 -10.363 -4.745 1.00 96.62 151 PRO A O 1
ATOM 1256 N N . ARG A 1 152 ? -19.883 -11.809 -5.901 1.00 97.19 152 ARG A N 1
ATOM 1257 C CA . ARG A 1 152 ? -20.880 -12.885 -5.906 1.00 97.19 152 ARG A CA 1
ATOM 1258 C C . ARG A 1 152 ? -21.147 -13.387 -4.486 1.00 97.19 152 ARG A C 1
ATOM 1260 O O . ARG A 1 152 ? -22.306 -13.522 -4.097 1.00 97.19 152 ARG A O 1
ATOM 1267 N N . ALA A 1 153 ? -20.092 -13.614 -3.703 1.00 97.12 153 ALA A N 1
ATOM 1268 C CA . ALA A 1 153 ? -20.209 -14.035 -2.307 1.00 97.12 153 ALA A CA 1
ATOM 1269 C C . ALA A 1 153 ? -20.868 -12.968 -1.415 1.00 97.12 153 ALA A C 1
ATOM 1271 O O . ALA A 1 153 ? -21.641 -13.311 -0.514 1.00 97.12 153 ALA A O 1
ATOM 1272 N N . TYR A 1 154 ? -20.592 -11.689 -1.683 1.00 97.31 154 TYR A N 1
ATOM 1273 C CA . TYR A 1 154 ? -21.229 -10.566 -1.006 1.00 97.31 154 TYR A CA 1
ATOM 1274 C C . TYR A 1 154 ? -22.722 -10.490 -1.324 1.00 97.31 154 TYR A C 1
ATOM 1276 O O . TYR A 1 154 ? -23.544 -10.574 -0.413 1.00 97.31 154 TYR A O 1
ATOM 1284 N N . HIS A 1 155 ? -23.091 -10.412 -2.605 1.00 96.88 155 HIS A N 1
ATOM 1285 C CA . HIS A 1 155 ? -24.486 -10.242 -3.018 1.00 96.88 155 HIS A CA 1
ATOM 1286 C C . HIS A 1 155 ? -25.379 -11.418 -2.608 1.00 96.88 155 HIS A C 1
ATOM 1288 O O . HIS A 1 155 ? -26.538 -11.199 -2.269 1.00 96.88 155 HIS A O 1
ATOM 1294 N N . ALA A 1 156 ? -24.843 -12.642 -2.550 1.00 97.75 156 ALA A N 1
ATOM 1295 C CA . ALA A 1 156 ? -25.592 -13.810 -2.085 1.00 97.75 156 ALA A CA 1
ATOM 1296 C C . ALA A 1 156 ? -26.075 -13.692 -0.624 1.00 97.75 156 ALA A C 1
ATOM 1298 O O . ALA A 1 156 ? -27.061 -14.325 -0.255 1.00 97.75 156 ALA A O 1
ATOM 1299 N N . ARG A 1 157 ? -25.374 -12.921 0.221 1.00 96.69 157 ARG A N 1
ATOM 1300 C CA . ARG A 1 157 ? -25.641 -12.797 1.667 1.00 96.69 157 ARG A CA 1
ATOM 1301 C C . ARG A 1 157 ? -25.460 -11.361 2.172 1.00 96.69 157 ARG A C 1
ATOM 1303 O O . ARG A 1 157 ? -24.982 -11.149 3.284 1.00 96.69 157 ARG A O 1
ATOM 1310 N N . ARG A 1 158 ? -25.838 -10.371 1.357 1.00 96.81 158 ARG A N 1
ATOM 1311 C CA . ARG A 1 158 ? -25.555 -8.941 1.588 1.00 96.81 158 ARG A CA 1
ATOM 1312 C C . ARG A 1 158 ? -25.909 -8.476 3.001 1.00 96.81 158 ARG A C 1
ATOM 1314 O O . ARG A 1 158 ? -25.059 -7.936 3.701 1.00 96.81 158 ARG A O 1
ATOM 1321 N N . GLU A 1 159 ? -27.139 -8.737 3.432 1.00 97.25 159 GLU A N 1
ATOM 1322 C CA . GLU A 1 159 ? -27.633 -8.293 4.741 1.00 97.25 159 GLU A CA 1
ATOM 1323 C C . GLU A 1 159 ? -26.858 -8.921 5.909 1.00 97.25 159 GLU A C 1
ATOM 1325 O O . GLU A 1 159 ? -26.614 -8.267 6.919 1.00 97.25 159 GLU A O 1
ATOM 1330 N N . GLN A 1 160 ? -26.389 -10.165 5.759 1.00 97.19 160 GLN A N 1
ATOM 1331 C CA . GLN A 1 160 ? -25.571 -10.827 6.781 1.00 97.19 160 GLN A CA 1
ATOM 1332 C C . GLN A 1 160 ? -24.196 -10.166 6.896 1.00 97.19 160 GLN A C 1
ATOM 1334 O O . GLN A 1 160 ? -23.698 -9.971 8.002 1.00 97.19 160 GLN A O 1
ATOM 1339 N N . TRP A 1 161 ? -23.603 -9.781 5.763 1.00 97.19 161 TRP A N 1
ATOM 1340 C CA . TRP A 1 161 ? -22.336 -9.056 5.739 1.00 97.19 161 TRP A CA 1
ATOM 1341 C C . TRP A 1 161 ? -22.458 -7.671 6.379 1.00 97.19 161 TRP A C 1
ATOM 1343 O O . TRP A 1 161 ? -21.614 -7.309 7.195 1.00 97.19 161 TRP A O 1
ATOM 1353 N N . LEU A 1 162 ? -23.527 -6.927 6.077 1.00 96.44 162 LEU A N 1
ATOM 1354 C CA . LEU A 1 162 ? -23.779 -5.614 6.681 1.00 96.44 162 LEU A CA 1
ATOM 1355 C C . LEU A 1 162 ? -24.050 -5.701 8.186 1.00 96.44 162 LEU A C 1
ATOM 1357 O O . LEU A 1 162 ? -23.520 -4.903 8.959 1.00 96.44 162 LEU A O 1
ATOM 1361 N N . ALA A 1 163 ? -24.831 -6.687 8.629 1.00 96.50 163 ALA A N 1
ATOM 1362 C CA . ALA A 1 163 ? -25.038 -6.929 10.053 1.00 96.50 163 ALA A CA 1
ATOM 1363 C C . ALA A 1 163 ? -23.711 -7.268 10.753 1.00 96.50 163 ALA A C 1
ATOM 1365 O O . ALA A 1 163 ? -23.418 -6.743 11.828 1.00 96.50 163 ALA A O 1
ATOM 1366 N N . ARG A 1 164 ? -22.871 -8.090 10.111 1.00 95.12 164 ARG A N 1
ATOM 1367 C CA . ARG A 1 164 ? -21.556 -8.483 10.626 1.00 95.12 164 ARG A CA 1
ATOM 1368 C C . ARG A 1 164 ? -20.565 -7.321 10.698 1.00 95.12 164 ARG A C 1
ATOM 1370 O O . ARG A 1 164 ? -19.822 -7.252 11.670 1.00 95.12 164 ARG A O 1
ATOM 1377 N N . SER A 1 165 ? -20.591 -6.381 9.749 1.00 95.44 165 SER A N 1
ATOM 1378 C CA . SER A 1 165 ? -19.774 -5.159 9.823 1.00 95.44 165 SER A CA 1
ATOM 1379 C C . SER A 1 165 ? -20.279 -4.155 10.871 1.00 95.44 165 SER A C 1
ATOM 1381 O O . SER A 1 165 ? -19.645 -3.125 11.112 1.00 95.44 165 SER A O 1
ATOM 1383 N N . GLY A 1 166 ? -21.415 -4.433 11.526 1.00 94.94 166 GLY A N 1
ATOM 1384 C CA . GLY A 1 166 ? -22.068 -3.496 12.437 1.00 94.94 166 GLY A CA 1
ATOM 1385 C C . GLY A 1 166 ? -22.571 -2.262 11.691 1.00 94.94 166 GLY A C 1
ATOM 1386 O O . GLY A 1 166 ? -22.395 -1.140 12.173 1.00 94.94 166 GLY A O 1
ATOM 1387 N N . GLY A 1 167 ? -23.090 -2.466 10.474 1.00 94.44 167 GLY A N 1
ATOM 1388 C CA . GLY A 1 167 ? -23.577 -1.412 9.589 1.00 94.44 167 GLY A CA 1
ATOM 1389 C C . GLY A 1 167 ? -22.482 -0.500 9.035 1.00 94.44 167 GLY A C 1
ATOM 1390 O O . GLY A 1 167 ? -22.790 0.609 8.608 1.00 94.44 167 GLY A O 1
ATOM 1391 N N . PHE A 1 168 ? -21.210 -0.914 9.072 1.00 94.00 168 PHE A N 1
ATOM 1392 C CA . PHE A 1 168 ? -20.126 -0.132 8.482 1.00 94.00 168 PHE A CA 1
ATOM 1393 C C . PHE A 1 168 ? -20.102 -0.351 6.964 1.00 94.00 168 PHE A C 1
ATOM 1395 O O . PHE A 1 168 ? -19.573 -1.362 6.490 1.00 94.00 168 PHE A O 1
ATOM 1402 N N . LEU A 1 169 ? -20.730 0.578 6.243 1.00 92.06 169 LEU A N 1
ATOM 1403 C CA . LEU A 1 169 ? -20.892 0.622 4.788 1.00 92.06 169 LEU A CA 1
ATOM 1404 C C . LEU A 1 169 ? -20.258 1.904 4.225 1.00 92.06 169 LEU A C 1
ATOM 1406 O O . LEU A 1 169 ? -20.436 2.955 4.883 1.00 92.06 169 LEU A O 1
#